Protein AF-0000000074209612 (afdb_homodimer)

Foldseek 3Di:
DWCVVQVVVLCVQLPVQQWDDWDIDDQEIETEGPAQQCQVVSCVSVVFDDWDWDVVDVNTWIWTWDDDPRGIYITIHRGDDPPDD/DWCVVQVVVLCVQLPVQQWDDWDIDPAEIETEGPAQQCQVVSCVSVVQDDWDWDVVDVNTWIWTWDDDPRGIYITIHRGDDPPDD

Structure (mmCIF, N/CA/C/O backbone):
data_AF-0000000074209612-model_v1
#
loop_
_entity.id
_entity.type
_entity.pdbx_description
1 polymer 'Uncharacterized protein'
#
loop_
_atom_site.group_PDB
_atom_site.id
_atom_site.type_symbol
_atom_site.label_atom_id
_atom_site.label_alt_id
_atom_site.label_comp_id
_atom_site.label_asym_id
_atom_site.label_entity_id
_atom_site.label_seq_id
_atom_site.pdbx_PDB_ins_code
_atom_site.Cartn_x
_atom_site.Cartn_y
_atom_site.Cartn_z
_atom_site.occupancy
_atom_site.B_iso_or_equiv
_atom_site.auth_seq_id
_atom_site.auth_comp_id
_atom_site.auth_asym_id
_atom_site.auth_atom_id
_atom_site.pdbx_PDB_model_num
ATOM 1 N N . MET A 1 1 ? -9.719 -1.749 10.734 1 79.94 1 MET A N 1
ATOM 2 C CA . MET A 1 1 ? -8.297 -1.525 10.969 1 79.94 1 MET A CA 1
ATOM 3 C C . MET A 1 1 ? -7.453 -2.129 9.852 1 79.94 1 MET A C 1
ATOM 5 O O . MET A 1 1 ? -7.863 -3.104 9.219 1 79.94 1 MET A O 1
ATOM 9 N N . LEU A 1 2 ? -6.41 -1.38 9.539 1 88.94 2 LEU A N 1
ATOM 10 C CA . LEU A 1 2 ? -5.48 -1.936 8.555 1 88.94 2 LEU A CA 1
ATOM 11 C C . LEU A 1 2 ? -4.727 -3.127 9.133 1 88.94 2 LEU A C 1
ATOM 13 O O . LEU A 1 2 ? -4.266 -3.078 10.281 1 88.94 2 LEU A O 1
ATOM 17 N N . ALA A 1 3 ? -4.594 -4.16 8.359 1 90.44 3 ALA A N 1
ATOM 18 C CA . ALA A 1 3 ? -4.066 -5.438 8.836 1 90.44 3 ALA A CA 1
ATOM 19 C C . ALA A 1 3 ? -2.562 -5.531 8.602 1 90.44 3 ALA A C 1
ATOM 21 O O . ALA A 1 3 ? -2.098 -6.398 7.855 1 90.44 3 ALA A O 1
ATOM 22 N N . MET A 1 4 ? -1.84 -4.758 9.312 1 92.56 4 MET A N 1
ATOM 23 C CA . MET A 1 4 ? -0.389 -4.688 9.156 1 92.56 4 MET A CA 1
ATOM 24 C C . MET A 1 4 ? 0.259 -6.023 9.508 1 92.56 4 MET A C 1
ATOM 26 O O . MET A 1 4 ? 1.223 -6.438 8.867 1 92.56 4 MET A O 1
ATOM 30 N N . GLY A 1 5 ? -0.28 -6.668 10.508 1 92.69 5 GLY A N 1
ATOM 31 C CA . GLY A 1 5 ? 0.256 -7.957 10.914 1 92.69 5 GLY A CA 1
ATOM 32 C C . GLY A 1 5 ? 0.135 -9.023 9.836 1 92.69 5 GLY A C 1
ATOM 33 O O . GLY A 1 5 ? 1.083 -9.766 9.578 1 92.69 5 GLY A O 1
ATOM 34 N N . ILE A 1 6 ? -0.98 -9.062 9.219 1 94.62 6 ILE A N 1
ATOM 35 C CA . ILE A 1 6 ? -1.22 -10.047 8.164 1 94.62 6 ILE A CA 1
ATOM 36 C C . ILE A 1 6 ? -0.34 -9.734 6.957 1 94.62 6 ILE A C 1
ATOM 38 O O . ILE A 1 6 ? 0.191 -10.648 6.316 1 94.62 6 ILE A O 1
ATOM 42 N N . ALA A 1 7 ? -0.172 -8.477 6.688 1 95.88 7 ALA A N 1
ATOM 43 C CA . ALA A 1 7 ? 0.704 -8.07 5.594 1 95.88 7 ALA A CA 1
ATOM 44 C C . ALA A 1 7 ? 2.146 -8.484 5.863 1 95.88 7 ALA A C 1
ATOM 46 O O . ALA A 1 7 ? 2.812 -9.047 4.988 1 95.88 7 ALA A O 1
ATOM 47 N N . ALA A 1 8 ? 2.564 -8.227 7.07 1 94.56 8 ALA A N 1
ATOM 48 C CA . ALA A 1 8 ? 3.924 -8.594 7.453 1 94.56 8 ALA A CA 1
ATOM 49 C C . ALA A 1 8 ? 4.133 -10.102 7.359 1 94.56 8 ALA A C 1
ATOM 51 O O . ALA A 1 8 ? 5.16 -10.562 6.859 1 94.56 8 ALA A O 1
ATOM 52 N N . ASP A 1 9 ? 3.203 -10.828 7.789 1 95.5 9 ASP A N 1
ATOM 53 C CA . ASP A 1 9 ? 3.271 -12.289 7.727 1 95.5 9 ASP A CA 1
ATOM 54 C C . ASP A 1 9 ? 3.303 -12.773 6.277 1 95.5 9 ASP A C 1
ATOM 56 O O . ASP A 1 9 ? 4.055 -13.688 5.941 1 95.5 9 ASP A O 1
ATOM 60 N N . SER A 1 10 ? 2.482 -12.188 5.461 1 96.38 10 SER A N 1
ATOM 61 C CA . SER A 1 10 ? 2.459 -12.547 4.047 1 96.38 10 SER A CA 1
ATOM 62 C C . SER A 1 10 ? 3.816 -12.312 3.395 1 96.38 10 SER A C 1
ATOM 64 O O . SER A 1 10 ? 4.297 -13.148 2.629 1 96.38 10 SER A O 1
ATOM 66 N N . LEU A 1 11 ? 4.43 -11.219 3.725 1 96.25 11 LEU A N 1
ATOM 67 C CA . LEU A 1 11 ? 5.734 -10.883 3.162 1 96.25 11 LEU A CA 1
ATOM 68 C C . LEU A 1 11 ? 6.797 -11.875 3.621 1 96.25 11 LEU A C 1
ATOM 70 O O . LEU A 1 11 ? 7.664 -12.273 2.838 1 96.25 11 LEU A O 1
ATOM 74 N N . ARG A 1 12 ? 6.621 -12.258 4.836 1 95.62 12 ARG A N 1
ATOM 75 C CA . ARG A 1 12 ? 7.566 -13.242 5.355 1 95.62 12 ARG A CA 1
ATOM 76 C C . ARG A 1 12 ? 7.461 -14.562 4.59 1 95.62 12 ARG A C 1
ATOM 78 O O . ARG A 1 12 ? 8.477 -15.188 4.281 1 95.62 12 ARG A O 1
ATOM 85 N N . LEU A 1 13 ? 6.281 -14.922 4.215 1 96.62 13 LEU A N 1
ATOM 86 C CA . LEU A 1 13 ? 6.031 -16.188 3.541 1 96.62 13 LEU A CA 1
ATOM 87 C C . LEU A 1 13 ? 6.574 -16.172 2.115 1 96.62 13 LEU A C 1
ATOM 89 O O . LEU A 1 13 ? 7.129 -17.156 1.644 1 96.62 13 LEU A O 1
ATOM 93 N N . VAL A 1 14 ? 6.414 -15.07 1.482 1 96.94 14 VAL A N 1
ATOM 94 C CA . VAL A 1 14 ? 6.758 -15.055 0.064 1 96.94 14 VAL A CA 1
ATOM 95 C C . VAL A 1 14 ? 8.188 -14.539 -0.117 1 96.94 14 VAL A C 1
ATOM 97 O O . VAL A 1 14 ? 8.773 -14.695 -1.188 1 96.94 14 VAL A O 1
ATOM 100 N N . GLY A 1 15 ? 8.766 -13.922 0.815 1 95.19 15 GLY A N 1
ATOM 101 C CA . GLY A 1 15 ? 10.047 -13.25 0.688 1 95.19 15 GLY A CA 1
ATOM 102 C C . GLY A 1 15 ? 9.93 -11.773 0.385 1 95.19 15 GLY A C 1
ATOM 103 O O . GLY A 1 15 ? 9.57 -11.391 -0.73 1 95.19 15 GLY A O 1
ATOM 104 N N . PRO A 1 16 ? 10.312 -10.984 1.421 1 91.81 16 PRO A N 1
ATOM 105 C CA . PRO A 1 16 ? 10.102 -9.547 1.263 1 91.81 16 PRO A CA 1
ATOM 106 C C . PRO A 1 16 ? 10.836 -8.969 0.054 1 91.81 16 PRO A C 1
ATOM 108 O O . PRO A 1 16 ? 10.367 -8.008 -0.56 1 91.81 16 PRO A O 1
ATOM 111 N N . ASP A 1 17 ? 11.93 -9.562 -0.392 1 93.94 17 ASP A N 1
ATOM 112 C CA . ASP A 1 17 ? 12.727 -9.039 -1.5 1 93.94 17 ASP A CA 1
ATOM 113 C C . ASP A 1 17 ? 12.062 -9.336 -2.842 1 93.94 17 ASP A C 1
ATOM 115 O O . ASP A 1 17 ? 12.445 -8.766 -3.867 1 93.94 17 ASP A O 1
ATOM 119 N N . ARG A 1 18 ? 11.016 -10.086 -2.756 1 96.62 18 ARG A N 1
ATOM 120 C CA . ARG A 1 18 ? 10.359 -10.484 -3.994 1 96.62 18 ARG A CA 1
ATOM 121 C C . ARG A 1 18 ? 9.141 -9.609 -4.277 1 96.62 18 ARG A C 1
ATOM 123 O O . ARG A 1 18 ? 8.484 -9.758 -5.309 1 96.62 18 ARG A O 1
ATOM 130 N N . VAL A 1 19 ? 8.852 -8.734 -3.338 1 97.56 19 VAL A N 1
ATOM 131 C CA . VAL A 1 19 ? 7.699 -7.855 -3.459 1 97.56 19 VAL A CA 1
ATOM 132 C C . VAL A 1 19 ? 8.172 -6.41 -3.621 1 97.56 19 VAL A C 1
ATOM 134 O O . VAL A 1 19 ? 9.047 -5.949 -2.891 1 97.56 19 VAL A O 1
ATOM 137 N N . GLU A 1 20 ? 7.57 -5.781 -4.613 1 97.5 20 GLU A N 1
ATOM 138 C CA . GLU A 1 20 ? 7.938 -4.398 -4.91 1 97.5 20 GLU A CA 1
ATOM 139 C C . GLU A 1 20 ? 7.008 -3.418 -4.199 1 97.5 20 GLU A C 1
ATOM 141 O O . GLU A 1 20 ? 7.449 -2.369 -3.729 1 97.5 20 GLU A O 1
ATOM 146 N N . ILE A 1 21 ? 5.762 -3.686 -4.227 1 97.75 21 ILE A N 1
ATOM 147 C CA . ILE A 1 21 ? 4.77 -2.781 -3.662 1 97.75 21 ILE A CA 1
ATOM 148 C C . ILE A 1 21 ? 3.771 -3.572 -2.818 1 97.75 21 ILE A C 1
ATOM 150 O O . ILE A 1 21 ? 3.34 -4.66 -3.213 1 97.75 21 ILE A O 1
ATOM 154 N N . VAL A 1 22 ? 3.422 -3.041 -1.684 1 98.06 22 VAL A N 1
ATOM 155 C CA . VAL A 1 22 ? 2.307 -3.512 -0.868 1 98.06 22 VAL A CA 1
ATOM 156 C C . VAL A 1 22 ? 1.291 -2.385 -0.682 1 98.06 22 VAL A C 1
ATOM 158 O O . VAL A 1 22 ? 1.658 -1.263 -0.327 1 98.06 22 VAL A O 1
ATOM 161 N N . THR A 1 23 ? 0.065 -2.715 -0.942 1 97.94 23 THR A N 1
ATOM 162 C CA . THR A 1 23 ? -1.023 -1.789 -0.651 1 97.94 23 THR A CA 1
ATOM 163 C C . THR A 1 23 ? -1.994 -2.395 0.357 1 97.94 23 THR A C 1
ATOM 165 O O . THR A 1 23 ? -2.453 -3.525 0.183 1 97.94 23 THR A O 1
ATOM 168 N N . LEU A 1 24 ? -2.25 -1.609 1.335 1 97.06 24 LEU A N 1
ATOM 169 C CA . LEU A 1 24 ? -3.186 -2.035 2.369 1 97.06 24 LEU A CA 1
ATOM 170 C C . LEU A 1 24 ? -4.395 -1.106 2.422 1 97.06 24 LEU A C 1
ATOM 172 O O . LEU A 1 24 ? -4.246 0.118 2.426 1 97.06 24 LEU A O 1
ATOM 176 N N . THR A 1 25 ? -5.559 -1.694 2.348 1 95.94 25 THR A N 1
ATOM 177 C CA . THR A 1 25 ? -6.812 -1.026 2.676 1 95.94 25 THR A CA 1
ATOM 178 C C . THR A 1 25 ? -7.523 -1.743 3.82 1 95.94 25 THR A C 1
ATOM 180 O O . THR A 1 25 ? -6.992 -2.701 4.387 1 95.94 25 THR A O 1
ATOM 183 N N . ARG A 1 26 ? -8.758 -1.057 4 1 90.06 26 ARG A N 1
ATOM 184 C CA . ARG A 1 26 ? -9.562 -1.755 4.996 1 90.06 26 ARG A CA 1
ATOM 185 C C . ARG A 1 26 ? -10.086 -3.076 4.445 1 90.06 26 ARG A C 1
ATOM 187 O O . ARG A 1 26 ? -10.797 -3.096 3.438 1 90.06 26 ARG A O 1
ATOM 194 N N . GLY A 1 27 ? -9.477 -4.172 4.676 1 90.12 27 GLY A N 1
ATOM 195 C CA . GLY A 1 27 ? -10.031 -5.465 4.324 1 90.12 27 GLY A CA 1
ATOM 196 C C . GLY A 1 27 ? -9.242 -6.176 3.236 1 90.12 27 GLY A C 1
ATOM 197 O O . GLY A 1 27 ? -9.602 -7.281 2.826 1 90.12 27 GLY A O 1
ATOM 198 N N . ARG A 1 28 ? -8.258 -5.477 2.797 1 96.56 28 ARG A N 1
ATOM 199 C CA . ARG A 1 28 ? -7.578 -6.113 1.678 1 96.56 28 ARG A CA 1
ATOM 200 C C . ARG A 1 28 ? -6.09 -5.773 1.679 1 96.56 28 ARG A C 1
ATOM 202 O O . ARG A 1 28 ? -5.703 -4.66 2.043 1 96.56 28 ARG A O 1
ATOM 209 N N . ILE A 1 29 ? -5.312 -6.691 1.18 1 97.75 29 ILE A N 1
ATOM 210 C CA . ILE A 1 29 ? -3.893 -6.527 0.895 1 97.75 29 ILE A CA 1
ATOM 211 C C . ILE A 1 29 ? -3.621 -6.848 -0.574 1 97.75 29 ILE A C 1
ATOM 213 O O . ILE A 1 29 ? -4.098 -7.859 -1.094 1 97.75 29 ILE A O 1
ATOM 217 N N . CYS A 1 30 ? -2.924 -5.992 -1.179 1 98.19 30 CYS A N 1
ATOM 218 C CA . CYS A 1 30 ? -2.488 -6.238 -2.549 1 98.19 30 CYS A CA 1
ATOM 219 C C . CYS A 1 30 ? -0.968 -6.234 -2.648 1 98.19 30 CYS A C 1
ATOM 221 O O . CYS A 1 30 ? -0.312 -5.309 -2.168 1 98.19 30 CYS A O 1
ATOM 223 N N . LEU A 1 31 ? -0.441 -7.242 -3.262 1 98.31 31 LEU A N 1
ATOM 224 C CA . LEU A 1 31 ? 0.998 -7.363 -3.469 1 98.31 31 LEU A CA 1
ATOM 225 C C . LEU A 1 31 ? 1.345 -7.273 -4.949 1 98.31 31 LEU A C 1
ATOM 227 O O . LEU A 1 31 ? 0.708 -7.922 -5.781 1 98.31 31 LEU A O 1
ATOM 231 N N . GLN A 1 32 ? 2.316 -6.488 -5.254 1 98 32 GLN A N 1
ATOM 232 C CA . GLN A 1 32 ? 2.938 -6.465 -6.574 1 98 32 GLN A CA 1
ATOM 233 C C . GLN A 1 32 ? 4.363 -7.004 -6.523 1 98 32 GLN A C 1
ATOM 235 O O . GLN A 1 32 ? 5.246 -6.387 -5.914 1 98 32 GLN A O 1
ATOM 240 N N . PRO A 1 33 ? 4.578 -8.078 -7.199 1 97.62 33 PRO A N 1
ATOM 241 C CA . PRO A 1 33 ? 5.93 -8.633 -7.227 1 97.62 33 PRO A CA 1
ATOM 242 C C . PRO A 1 33 ? 6.926 -7.738 -7.961 1 97.62 33 PRO A C 1
ATOM 244 O O . PRO A 1 33 ? 6.535 -6.98 -8.852 1 97.62 33 PRO A O 1
ATOM 247 N N . ALA A 1 34 ? 8.18 -7.855 -7.598 1 96.69 34 ALA A N 1
ATOM 248 C CA . ALA A 1 34 ? 9.258 -7.188 -8.32 1 96.69 34 ALA A CA 1
ATOM 249 C C . ALA A 1 34 ? 9.352 -7.703 -9.758 1 96.69 34 ALA A C 1
ATOM 251 O O . ALA A 1 34 ? 9.617 -6.93 -10.688 1 96.69 34 ALA A O 1
ATOM 252 N N . GLU A 1 35 ? 9.102 -8.977 -9.875 1 96.88 35 GLU A N 1
ATOM 253 C CA . GLU A 1 35 ? 9.008 -9.648 -11.172 1 96.88 35 GLU A CA 1
ATOM 254 C C . GLU A 1 35 ? 7.617 -10.25 -11.383 1 96.88 35 GLU A C 1
ATOM 256 O O . GLU A 1 35 ? 7.277 -11.266 -10.781 1 96.88 35 GLU A O 1
ATOM 261 N N . LEU A 1 36 ? 6.984 -9.734 -12.328 1 96.25 36 LEU A N 1
ATOM 262 C CA . LEU A 1 36 ? 5.594 -10.125 -12.516 1 96.25 36 LEU A CA 1
ATOM 263 C C . LEU A 1 36 ? 5.484 -11.602 -12.891 1 96.25 36 LEU A C 1
ATOM 265 O O . LEU A 1 36 ? 4.492 -12.258 -12.555 1 96.25 36 LEU A O 1
ATOM 269 N N . ASN A 1 37 ? 6.484 -12.102 -13.555 1 95.94 37 ASN A N 1
ATOM 270 C CA . ASN A 1 37 ? 6.449 -13.5 -13.977 1 95.94 37 ASN A CA 1
ATOM 271 C C . ASN A 1 37 ? 6.516 -14.445 -12.781 1 95.94 37 ASN A C 1
ATOM 273 O O . ASN A 1 37 ? 6.258 -15.641 -12.922 1 95.94 37 ASN A O 1
ATOM 277 N N . ARG A 1 38 ? 6.82 -13.898 -11.641 1 96.69 38 ARG A N 1
ATOM 278 C CA . ARG A 1 38 ? 6.887 -14.719 -10.438 1 96.69 38 ARG A CA 1
ATOM 279 C C . ARG A 1 38 ? 5.617 -14.586 -9.609 1 96.69 38 ARG A C 1
ATOM 281 O O . ARG A 1 38 ? 5.48 -15.219 -8.555 1 96.69 38 ARG A O 1
ATOM 288 N N . GLY A 1 39 ? 4.719 -13.797 -10.102 1 97.88 39 GLY A N 1
ATOM 289 C CA . GLY A 1 39 ? 3.533 -13.453 -9.328 1 97.88 39 GLY A CA 1
ATOM 290 C C . GLY A 1 39 ? 2.66 -14.656 -9.008 1 97.88 39 GLY A C 1
ATOM 291 O O . GLY A 1 39 ? 2.143 -14.773 -7.898 1 97.88 39 GLY A O 1
ATOM 292 N N . GLU A 1 40 ? 2.566 -15.523 -9.984 1 97.12 40 GLU A N 1
ATOM 293 C CA . GLU A 1 40 ? 1.735 -16.703 -9.766 1 97.12 40 GLU A CA 1
ATOM 294 C C . GLU A 1 40 ? 2.314 -17.578 -8.656 1 97.12 40 GLU A C 1
ATOM 296 O O . GLU A 1 40 ? 1.576 -18.094 -7.82 1 97.12 40 GLU A O 1
ATOM 301 N N . GLN A 1 41 ? 3.572 -17.766 -8.695 1 97.19 41 GLN A N 1
ATOM 302 C CA . GLN A 1 41 ? 4.23 -18.547 -7.656 1 97.19 41 GLN A CA 1
ATOM 303 C C . GLN A 1 41 ? 4.012 -17.922 -6.281 1 97.19 41 GLN A C 1
ATOM 305 O O . GLN A 1 41 ? 3.738 -18.625 -5.309 1 97.19 41 GLN A O 1
ATOM 310 N N . LEU A 1 42 ? 4.152 -16.641 -6.145 1 98.06 42 LEU A N 1
ATOM 311 C CA . LEU A 1 42 ? 3.906 -15.945 -4.887 1 98.06 42 LEU A CA 1
ATOM 312 C C . LEU A 1 42 ? 2.455 -16.125 -4.445 1 98.06 42 LEU A C 1
ATOM 314 O O . LEU A 1 42 ? 2.184 -16.359 -3.268 1 98.06 42 LEU A O 1
ATOM 318 N N . ALA A 1 43 ? 1.569 -16.047 -5.402 1 98.38 43 ALA A N 1
ATOM 319 C CA . ALA A 1 43 ? 0.146 -16.219 -5.129 1 98.38 43 ALA A CA 1
ATOM 320 C C . ALA A 1 43 ? -0.134 -17.594 -4.539 1 98.38 43 ALA A C 1
ATOM 322 O O . ALA A 1 43 ? -0.816 -17.719 -3.518 1 98.38 43 ALA A O 1
ATOM 323 N N . ARG A 1 44 ? 0.453 -18.516 -5.145 1 97.56 44 ARG A N 1
ATOM 324 C CA . ARG A 1 44 ? 0.25 -19.891 -4.672 1 97.56 44 ARG A CA 1
ATOM 325 C C . ARG A 1 44 ? 0.78 -20.062 -3.252 1 97.56 44 ARG A C 1
ATOM 327 O O . ARG A 1 44 ? 0.16 -20.734 -2.432 1 97.56 44 ARG A O 1
ATOM 334 N N . THR A 1 45 ? 1.855 -19.453 -3 1 97.94 45 THR A N 1
ATOM 335 C CA . THR A 1 45 ? 2.451 -19.5 -1.67 1 97.94 45 THR A CA 1
ATOM 336 C C . THR A 1 45 ? 1.498 -18.922 -0.626 1 97.94 45 THR A C 1
ATOM 338 O O . THR A 1 45 ? 1.459 -19.391 0.513 1 97.94 45 THR A O 1
ATOM 341 N N . LEU A 1 46 ? 0.688 -17.969 -1.021 1 98.06 46 LEU A N 1
ATOM 342 C CA . LEU A 1 46 ? -0.205 -17.281 -0.099 1 98.06 46 LEU A CA 1
ATOM 343 C C . LEU A 1 46 ? -1.607 -17.875 -0.149 1 98.06 46 LEU A C 1
ATOM 345 O O . LEU A 1 46 ? -2.527 -17.375 0.496 1 98.06 46 LEU A O 1
ATOM 349 N N . GLY A 1 47 ? -1.817 -18.875 -0.979 1 97.44 47 GLY A N 1
ATOM 350 C CA . GLY A 1 47 ? -3.127 -19.5 -1.1 1 97.44 47 GLY A CA 1
ATOM 351 C C . GLY A 1 47 ? -4.094 -18.688 -1.946 1 97.44 47 GLY A C 1
ATOM 352 O O . GLY A 1 47 ? -5.309 -18.781 -1.772 1 97.44 47 GLY A O 1
ATOM 353 N N . CYS A 1 48 ? -3.572 -17.812 -2.701 1 98.06 48 CYS A N 1
ATOM 354 C CA . CYS A 1 48 ? -4.391 -17.078 -3.654 1 98.06 48 CYS A CA 1
ATOM 355 C C . CYS A 1 48 ? -4.562 -17.859 -4.953 1 98.06 48 CYS A C 1
ATOM 357 O O . CYS A 1 48 ? -3.697 -17.812 -5.828 1 98.06 48 CYS A O 1
ATOM 359 N N . GLU A 1 49 ? -5.73 -18.375 -5.168 1 96.06 49 GLU A N 1
ATOM 360 C CA . GLU A 1 49 ? -5.867 -19.359 -6.246 1 96.06 49 GLU A CA 1
ATOM 361 C C . GLU A 1 49 ? -6.902 -18.906 -7.27 1 96.06 49 GLU A C 1
ATOM 363 O O . GLU A 1 49 ? -7.07 -19.547 -8.312 1 96.06 49 GLU A O 1
ATOM 368 N N . SER A 1 50 ? -7.621 -17.859 -7.047 1 97.31 50 SER A N 1
ATOM 369 C CA . SER A 1 50 ? -8.664 -17.391 -7.953 1 97.31 50 SER A CA 1
ATOM 370 C C . SER A 1 50 ? -8.133 -16.328 -8.898 1 97.31 50 SER A C 1
ATOM 372 O O . SER A 1 50 ? -7.906 -15.18 -8.484 1 97.31 50 SER A O 1
ATOM 374 N N . PRO A 1 51 ? -7.969 -16.703 -10.156 1 95.81 51 PRO A N 1
ATOM 375 C CA . PRO A 1 51 ? -7.426 -15.727 -11.102 1 95.81 51 PRO A CA 1
ATOM 376 C C . PRO A 1 51 ? -8.508 -14.867 -11.75 1 95.81 51 PRO A C 1
ATOM 378 O O . PRO A 1 51 ? -9.617 -15.344 -11.992 1 95.81 51 PRO A O 1
ATOM 381 N N . LEU A 1 52 ? -8.227 -13.625 -11.914 1 96 52 LEU A N 1
ATOM 382 C CA . LEU A 1 52 ? -8.969 -12.711 -12.773 1 96 52 LEU A CA 1
ATOM 383 C C . LEU A 1 52 ? -8.039 -12.055 -13.797 1 96 52 LEU A C 1
ATOM 385 O O . LEU A 1 52 ? -7.152 -11.281 -13.43 1 96 52 LEU A O 1
ATOM 389 N N . ASP A 1 53 ? -8.273 -12.266 -15.07 1 94.38 53 ASP A N 1
ATOM 390 C CA . ASP A 1 53 ? -7.402 -11.773 -16.125 1 94.38 53 ASP A CA 1
ATOM 391 C C . ASP A 1 53 ? -7.836 -10.391 -16.609 1 94.38 53 ASP A C 1
ATOM 393 O O . ASP A 1 53 ? -9 -10.188 -16.969 1 94.38 53 ASP A O 1
ATOM 397 N N . HIS A 1 54 ? -6.926 -9.531 -16.5 1 94.31 54 HIS A N 1
ATOM 398 C CA . HIS A 1 54 ? -7.113 -8.211 -17.094 1 94.31 54 HIS A CA 1
ATOM 399 C C . HIS A 1 54 ? -6.363 -8.094 -18.422 1 94.31 54 HIS A C 1
ATOM 401 O O . HIS A 1 54 ? -5.293 -7.48 -18.469 1 94.31 54 HIS A O 1
ATOM 407 N N . ARG A 1 55 ? -6.945 -8.43 -19.469 1 89.62 55 ARG A N 1
ATOM 408 C CA . ARG A 1 55 ? -6.289 -8.594 -20.766 1 89.62 55 ARG A CA 1
ATOM 409 C C . ARG A 1 55 ? -6.32 -7.297 -21.562 1 89.62 55 ARG A C 1
ATOM 411 O O . ARG A 1 55 ? -5.496 -7.098 -22.453 1 89.62 55 ARG A O 1
ATOM 418 N N . MET A 1 56 ? -7.242 -6.484 -21.172 1 89.62 56 MET A N 1
ATOM 419 C CA . MET A 1 56 ? -7.434 -5.281 -21.969 1 89.62 56 MET A CA 1
ATOM 420 C C . MET A 1 56 ? -6.434 -4.199 -21.578 1 89.62 56 MET A C 1
ATOM 422 O O . MET A 1 56 ? -6.332 -3.166 -22.234 1 89.62 56 MET A O 1
ATOM 426 N N . PHE A 1 57 ? -5.754 -4.434 -20.484 1 81.38 57 PHE A N 1
ATOM 427 C CA . PHE A 1 57 ? -4.699 -3.518 -20.062 1 81.38 57 PHE A CA 1
ATOM 428 C C . PHE A 1 57 ? -3.408 -3.803 -20.828 1 81.38 57 PHE A C 1
ATOM 430 O O . PHE A 1 57 ? -3.219 -4.906 -21.344 1 81.38 57 PHE A O 1
ATOM 437 N N . VAL A 1 58 ? -2.645 -2.623 -20.922 1 83.44 58 VAL A N 1
ATOM 438 C CA . VAL A 1 58 ? -1.348 -2.771 -21.578 1 83.44 58 VAL A CA 1
ATOM 439 C C . VAL A 1 58 ? -0.233 -2.424 -20.594 1 83.44 58 VAL A C 1
ATOM 441 O O . VAL A 1 58 ? -0.115 -1.275 -20.156 1 83.44 58 VAL A O 1
ATOM 444 N N . PRO A 1 59 ? 0.601 -3.465 -20.203 1 85.12 59 PRO A N 1
ATOM 445 C CA . PRO A 1 59 ? 0.488 -4.891 -20.531 1 85.12 59 PRO A CA 1
ATOM 446 C C . PRO A 1 59 ? -0.619 -5.586 -19.75 1 85.12 59 PRO A C 1
ATOM 448 O O . PRO A 1 59 ? -1.017 -5.113 -18.672 1 85.12 59 PRO A O 1
ATOM 451 N N . GLY A 1 60 ? -1.137 -6.66 -20.281 1 92 60 GLY A N 1
ATOM 452 C CA . GLY A 1 60 ? -2.092 -7.473 -19.531 1 92 60 GLY A CA 1
ATOM 453 C C . GLY A 1 60 ? -1.506 -8.094 -18.281 1 92 60 GLY A C 1
ATOM 454 O O . GLY A 1 60 ? -0.296 -8.32 -18.203 1 92 60 GLY A O 1
ATOM 455 N N . HIS A 1 61 ? -2.416 -8.312 -17.312 1 96 61 HIS A N 1
ATOM 456 C CA . HIS A 1 61 ? -1.978 -8.961 -16.078 1 96 61 HIS A CA 1
ATOM 457 C C . HIS A 1 61 ? -3.08 -9.836 -15.492 1 96 61 HIS A C 1
ATOM 459 O O . HIS A 1 61 ? -4.238 -9.742 -15.906 1 96 61 HIS A O 1
ATOM 465 N N . THR A 1 62 ? -2.73 -10.719 -14.641 1 97.5 62 THR A N 1
ATOM 466 C CA . THR A 1 62 ? -3.65 -11.523 -13.852 1 97.5 62 THR A CA 1
ATOM 467 C C . THR A 1 62 ? -3.602 -11.117 -12.383 1 97.5 62 THR A C 1
ATOM 469 O O . THR A 1 62 ? -2.521 -10.883 -11.828 1 97.5 62 THR A O 1
ATOM 472 N N . LEU A 1 63 ? -4.781 -10.969 -11.82 1 97.94 63 LEU A N 1
ATOM 473 C CA . LEU A 1 63 ? -4.906 -10.781 -10.375 1 97.94 63 LEU A CA 1
ATOM 474 C C . LEU A 1 63 ? -5.348 -12.078 -9.703 1 97.94 63 LEU A C 1
ATOM 476 O O . LEU A 1 63 ? -6.402 -12.625 -10.031 1 97.94 63 LEU A O 1
ATOM 480 N N . TRP A 1 64 ? -4.52 -12.477 -8.797 1 98.19 64 TRP A N 1
ATOM 481 C CA . TRP A 1 64 ? -4.848 -13.656 -8.008 1 98.19 64 TRP A CA 1
ATOM 482 C C . TRP A 1 64 ? -5.434 -13.266 -6.652 1 98.19 64 TRP A C 1
ATOM 484 O O . TRP A 1 64 ? -4.879 -12.414 -5.953 1 98.19 64 TRP A O 1
ATOM 494 N N . THR A 1 65 ? -6.566 -13.961 -6.328 1 98.12 65 THR A N 1
ATOM 495 C CA . THR A 1 65 ? -7.238 -13.578 -5.09 1 98.12 65 THR A CA 1
ATOM 496 C C . THR A 1 65 ? -7.363 -14.773 -4.148 1 98.12 65 THR A C 1
ATOM 498 O O . THR A 1 65 ? -7.574 -15.898 -4.594 1 98.12 65 THR A O 1
ATOM 501 N N . GLY A 1 66 ? -7.129 -14.492 -2.883 1 98 66 GLY A N 1
ATOM 502 C CA . GLY A 1 66 ? -7.348 -15.414 -1.784 1 98 66 GLY A CA 1
ATOM 503 C C . GLY A 1 66 ? -7.715 -14.727 -0.485 1 9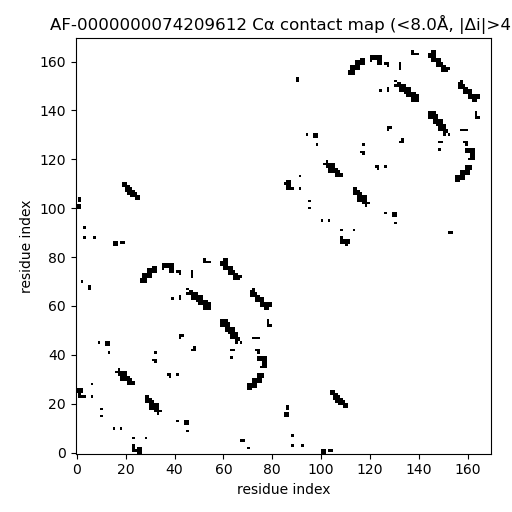8 66 GLY A C 1
ATOM 504 O O . GLY A 1 66 ? -8.086 -13.547 -0.484 1 98 66 GLY A O 1
ATOM 505 N N . GLU A 1 67 ? -7.789 -15.547 0.538 1 96.62 67 GLU A N 1
ATOM 506 C CA . GLU A 1 67 ? -8.125 -15.023 1.86 1 96.62 67 GLU A CA 1
ATOM 507 C C . GLU A 1 67 ? -7.137 -15.508 2.914 1 96.62 67 GLU A C 1
ATOM 509 O O . GLU A 1 67 ? -6.707 -16.672 2.883 1 96.62 67 GLU A O 1
ATOM 514 N N . ARG A 1 68 ? -6.734 -14.555 3.709 1 94.25 68 ARG A N 1
ATOM 515 C CA . ARG A 1 68 ? -5.883 -14.859 4.852 1 94.25 68 ARG A CA 1
ATOM 516 C C . ARG A 1 68 ? -6.406 -14.195 6.121 1 94.25 68 ARG A C 1
ATOM 518 O O . ARG A 1 68 ? -6.527 -12.969 6.18 1 94.25 68 ARG A O 1
ATOM 525 N N . ASP A 1 69 ? -6.707 -15.023 7.137 1 92 69 ASP A N 1
ATOM 526 C CA . ASP A 1 69 ? -7.199 -14.547 8.43 1 92 69 ASP A CA 1
ATOM 527 C C . ASP A 1 69 ? -8.367 -13.578 8.242 1 92 69 ASP A C 1
ATOM 529 O O . ASP A 1 69 ? -8.391 -12.508 8.852 1 92 69 ASP A O 1
ATOM 533 N N . GLY A 1 70 ? -9.219 -13.93 7.285 1 91.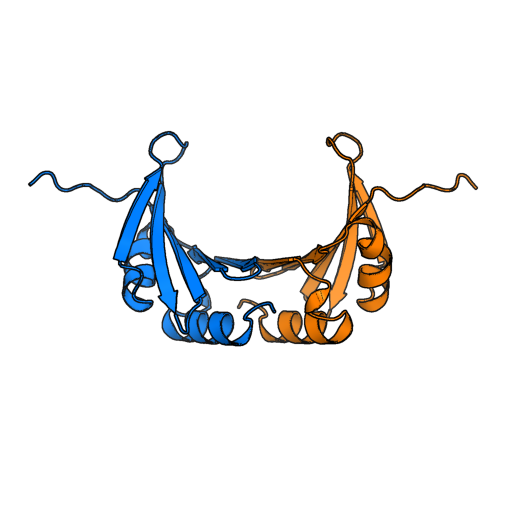69 70 GLY A N 1
ATOM 534 C CA . GLY A 1 70 ? -10.43 -13.156 7.074 1 91.69 70 GLY A CA 1
ATOM 535 C C . GLY A 1 70 ? -10.211 -11.93 6.199 1 91.69 70 GLY A C 1
ATOM 536 O O . GLY A 1 70 ? -11.125 -11.133 6 1 91.69 70 GLY A O 1
ATOM 537 N N . LEU A 1 71 ? -8.984 -11.789 5.691 1 95.25 71 LEU A N 1
ATOM 538 C CA . LEU A 1 71 ? -8.641 -10.648 4.848 1 95.25 71 LEU A CA 1
ATOM 539 C C . LEU A 1 71 ? -8.43 -11.086 3.404 1 95.25 71 LEU A C 1
ATOM 541 O O . LEU A 1 71 ? -7.801 -12.117 3.146 1 95.25 71 LEU A O 1
ATOM 545 N N . GLU A 1 72 ? -8.953 -10.305 2.518 1 97.56 72 GLU A N 1
ATOM 546 C CA . GLU A 1 72 ? -8.672 -10.555 1.107 1 97.56 72 GLU A CA 1
ATOM 547 C C . GLU A 1 72 ? -7.219 -10.227 0.771 1 97.56 72 GLU A C 1
ATOM 549 O O . GLU A 1 72 ? -6.707 -9.172 1.153 1 97.56 72 GLU A O 1
ATOM 554 N N . VAL A 1 73 ? -6.578 -11.133 0.061 1 98.31 73 VAL A N 1
ATOM 555 C CA . VAL A 1 73 ? -5.223 -10.93 -0.434 1 98.31 73 VAL A CA 1
ATOM 556 C C . VAL A 1 73 ? -5.195 -11.086 -1.952 1 98.31 73 VAL A C 1
ATOM 558 O O . VAL A 1 73 ? -5.75 -12.047 -2.492 1 98.31 73 VAL A O 1
ATOM 561 N N . GLN A 1 74 ? -4.637 -10.117 -2.516 1 98.5 74 GLN A N 1
ATOM 562 C CA . GLN A 1 74 ? -4.461 -10.164 -3.963 1 98.5 74 GLN A CA 1
ATOM 563 C C . GLN A 1 74 ? -2.984 -10.078 -4.34 1 98.5 74 GLN A C 1
ATOM 565 O O . GLN A 1 74 ? -2.219 -9.344 -3.717 1 98.5 74 GLN A O 1
ATOM 570 N N . VAL A 1 75 ? -2.641 -10.789 -5.352 1 98.62 75 VAL A N 1
ATOM 571 C CA . VAL A 1 75 ? -1.293 -10.758 -5.91 1 98.62 75 VAL A CA 1
ATOM 572 C C . VAL A 1 75 ? -1.365 -10.531 -7.422 1 98.62 75 VAL A C 1
ATOM 574 O O . VAL A 1 75 ? -2.068 -11.25 -8.133 1 98.62 75 VAL A O 1
ATOM 577 N N . ARG A 1 76 ? -0.61 -9.594 -7.871 1 98.19 76 ARG A N 1
ATOM 578 C CA . ARG A 1 76 ? -0.523 -9.352 -9.312 1 98.19 76 ARG A CA 1
ATOM 579 C C . ARG A 1 76 ? 0.527 -10.25 -9.953 1 98.19 76 ARG A C 1
ATOM 581 O O . ARG A 1 76 ? 1.546 -10.562 -9.336 1 98.19 76 ARG A O 1
ATOM 588 N N . SER A 1 77 ? 0.258 -10.672 -11.203 1 97.69 77 SER A N 1
ATOM 589 C CA .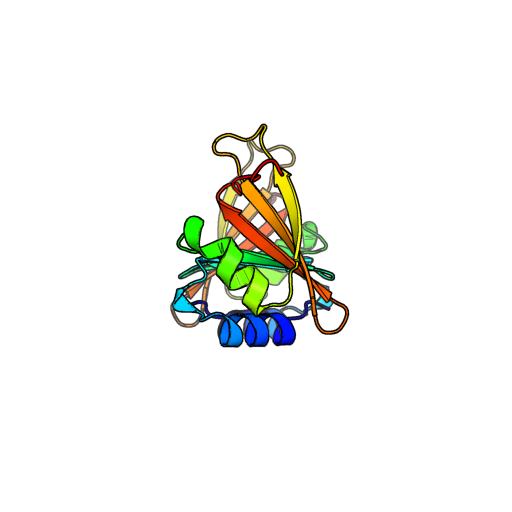 SER A 1 77 ? 1.228 -11.43 -11.992 1 97.69 77 SER A CA 1
ATOM 590 C C . SER A 1 77 ? 1.158 -11.047 -13.461 1 97.69 77 SER A C 1
ATOM 592 O O . SER A 1 77 ? 0.278 -10.281 -13.875 1 97.69 77 SER A O 1
ATOM 594 N N . ALA A 1 78 ? 2.205 -11.508 -14.156 1 96.62 78 ALA A N 1
ATOM 595 C CA . ALA A 1 78 ? 2.045 -11.5 -15.609 1 96.62 78 ALA A CA 1
ATOM 596 C C . ALA A 1 78 ? 0.785 -12.258 -16.016 1 96.62 78 ALA A C 1
ATOM 598 O O . ALA A 1 78 ? 0.289 -13.102 -15.281 1 96.62 78 ALA A O 1
ATOM 599 N N . LEU A 1 79 ? 0.331 -11.781 -17.219 1 95.94 79 LEU A N 1
ATOM 600 C CA . LEU A 1 79 ? -0.858 -12.453 -17.734 1 95.94 79 LEU A CA 1
ATOM 601 C C . LEU A 1 79 ? -0.62 -13.953 -17.875 1 95.94 79 LEU A C 1
ATOM 603 O O . LEU A 1 79 ? 0.361 -14.375 -18.5 1 95.94 79 LEU A O 1
ATOM 607 N N . ARG A 1 80 ? -1.474 -14.648 -17.203 1 92.06 80 ARG A N 1
ATOM 608 C CA . ARG A 1 80 ? -1.292 -16.094 -17.25 1 92.06 80 ARG A CA 1
ATOM 609 C C . ARG A 1 80 ? -1.605 -16.641 -18.625 1 92.06 80 ARG A C 1
ATOM 611 O O . ARG A 1 80 ? -2.406 -16.062 -19.375 1 92.06 80 ARG A O 1
ATOM 618 N N . GLN A 1 81 ? -0.82 -17.641 -18.953 1 82.19 81 GLN A N 1
ATOM 619 C CA . GLN A 1 81 ? -1.123 -18.359 -20.188 1 82.19 81 GLN A CA 1
ATOM 620 C C . GLN A 1 81 ? -2.25 -19.359 -19.969 1 82.19 81 GLN A C 1
ATOM 622 O O . GLN A 1 81 ? -2.279 -20.062 -18.953 1 82.19 81 GLN A O 1
ATOM 627 N N . VAL A 1 82 ? -3.408 -18.953 -20.5 1 71.94 82 VAL A N 1
ATOM 628 C CA . VAL A 1 82 ? -4.496 -19.922 -20.391 1 71.94 82 VAL A CA 1
ATOM 629 C C . VAL A 1 82 ? -4.211 -21.125 -21.281 1 71.94 82 VAL A C 1
ATOM 631 O O . VAL A 1 82 ? -3.924 -20.969 -22.469 1 71.94 82 VAL A O 1
ATOM 634 N N . VAL A 1 83 ? -3.709 -22.109 -20.609 1 58.28 83 VAL A N 1
ATOM 635 C CA . VAL A 1 83 ? -3.557 -23.328 -21.406 1 58.28 83 VAL A CA 1
ATOM 636 C C . VAL A 1 83 ? -4.934 -23.875 -21.781 1 58.28 83 VAL A C 1
ATOM 638 O O . VAL A 1 83 ? -5.816 -24 -20.938 1 58.28 83 VAL A O 1
ATOM 641 N N . ALA A 1 84 ? -5.398 -23.5 -23.016 1 52.56 84 ALA A N 1
ATOM 642 C CA . ALA A 1 84 ? -6.578 -24.172 -23.547 1 52.56 84 ALA A CA 1
ATOM 643 C C . ALA A 1 84 ? -6.523 -25.672 -23.266 1 52.56 84 ALA A C 1
ATOM 645 O O . ALA A 1 84 ? -5.516 -26.328 -23.547 1 52.56 84 ALA A O 1
ATOM 646 N N . ARG A 1 85 ? -7.41 -26.109 -22.312 1 45.5 85 ARG A N 1
ATOM 647 C CA . ARG A 1 85 ? -7.664 -27.547 -22.406 1 45.5 85 ARG A CA 1
ATOM 648 C C . ARG A 1 85 ? -8.359 -27.875 -23.734 1 45.5 85 ARG A C 1
ATOM 650 O O . ARG A 1 85 ? -9.172 -27.094 -24.234 1 45.5 85 ARG A O 1
ATOM 657 N N . MET B 1 1 ? 14.398 -3.781 1.315 1 79.81 1 MET B N 1
ATOM 658 C CA . MET B 1 1 ? 13.312 -4.41 2.072 1 79.81 1 MET B CA 1
ATOM 659 C C . MET B 1 1 ? 12.195 -3.414 2.354 1 79.81 1 MET B C 1
ATOM 661 O O . MET B 1 1 ? 12.438 -2.211 2.459 1 79.81 1 MET B O 1
ATOM 665 N N . LEU B 1 2 ? 10.992 -3.955 2.246 1 88.88 2 LEU B N 1
ATOM 666 C CA . LEU B 1 2 ? 9.867 -3.104 2.6 1 88.88 2 LEU B CA 1
ATOM 667 C C . LEU B 1 2 ? 9.852 -2.809 4.098 1 88.88 2 LEU B C 1
ATOM 669 O O . LEU B 1 2 ? 10.062 -3.709 4.91 1 88.88 2 LEU B O 1
ATOM 673 N N . ALA B 1 3 ? 9.602 -1.588 4.434 1 90.31 3 ALA B N 1
ATOM 674 C CA . ALA B 1 3 ? 9.727 -1.118 5.812 1 90.31 3 ALA B CA 1
ATOM 675 C C . ALA B 1 3 ? 8.406 -1.25 6.562 1 90.31 3 ALA B C 1
ATOM 677 O O . ALA B 1 3 ? 7.828 -0.25 6.996 1 90.31 3 ALA B O 1
ATOM 678 N N . MET B 1 4 ? 8.023 -2.441 6.812 1 92.56 4 MET B N 1
ATOM 679 C CA . MET B 1 4 ? 6.75 -2.727 7.469 1 92.56 4 MET B CA 1
ATOM 680 C C . MET B 1 4 ? 6.73 -2.168 8.883 1 92.56 4 MET B C 1
ATOM 682 O O . MET B 1 4 ? 5.699 -1.676 9.352 1 92.56 4 MET B O 1
ATOM 686 N N . GLY B 1 5 ? 7.848 -2.244 9.523 1 92.69 5 GLY B N 1
ATOM 687 C CA . GLY B 1 5 ? 7.941 -1.726 10.883 1 92.69 5 GLY B CA 1
ATOM 688 C C . GLY B 1 5 ? 7.699 -0.231 10.969 1 92.69 5 GLY B C 1
ATOM 689 O O . GLY B 1 5 ? 6.969 0.236 11.844 1 92.69 5 GLY B O 1
ATOM 690 N N . ILE B 1 6 ? 8.273 0.475 10.078 1 94.56 6 ILE B N 1
ATOM 691 C CA . ILE B 1 6 ? 8.125 1.926 10.062 1 94.56 6 ILE B CA 1
ATOM 692 C C . ILE B 1 6 ? 6.684 2.295 9.711 1 94.56 6 ILE B C 1
ATOM 694 O O . ILE B 1 6 ? 6.121 3.236 10.281 1 94.56 6 ILE B O 1
ATOM 698 N N . ALA B 1 7 ? 6.109 1.549 8.82 1 95.69 7 ALA B N 1
ATOM 699 C CA . ALA B 1 7 ? 4.715 1.776 8.461 1 95.69 7 ALA B CA 1
ATOM 700 C C . ALA B 1 7 ? 3.797 1.543 9.656 1 95.69 7 ALA B C 1
ATOM 702 O O . ALA B 1 7 ? 2.91 2.354 9.938 1 95.69 7 ALA B O 1
ATOM 703 N N . ALA B 1 8 ? 4.07 0.45 10.344 1 94.31 8 ALA B N 1
ATOM 704 C CA . ALA B 1 8 ? 3.271 0.128 11.523 1 94.31 8 ALA B CA 1
ATOM 705 C C . ALA B 1 8 ? 3.404 1.213 12.586 1 94.31 8 ALA B C 1
ATOM 707 O O . ALA B 1 8 ? 2.412 1.622 13.195 1 94.31 8 ALA B O 1
ATOM 708 N N . ASP B 1 9 ? 4.559 1.663 12.789 1 95.44 9 ASP B N 1
ATOM 709 C CA . ASP B 1 9 ? 4.812 2.723 13.766 1 95.44 9 ASP B CA 1
ATOM 710 C C . ASP B 1 9 ? 4.113 4.016 13.359 1 95.44 9 ASP B C 1
ATOM 712 O O . ASP B 1 9 ? 3.539 4.711 14.203 1 95.44 9 ASP B O 1
ATOM 716 N N . SER B 1 10 ? 4.191 4.352 12.109 1 96.31 10 SER B N 1
ATOM 717 C CA . SER B 1 10 ? 3.523 5.551 11.602 1 96.31 10 SER B CA 1
ATOM 718 C C . SER B 1 10 ? 2.02 5.488 11.844 1 96.31 10 SER B C 1
ATOM 720 O O . SER B 1 10 ? 1.413 6.473 12.266 1 96.31 10 SER B O 1
ATOM 722 N N . LEU B 1 11 ? 1.451 4.348 11.625 1 96.12 11 LEU B N 1
ATOM 723 C CA . LEU B 1 11 ? 0.016 4.168 11.82 1 96.12 11 LEU B CA 1
ATOM 724 C C . LEU B 1 11 ? -0.355 4.309 13.289 1 96.12 11 LEU B C 1
ATOM 726 O O . LEU B 1 11 ? -1.387 4.898 13.625 1 96.12 11 LEU B O 1
ATOM 730 N N . ARG B 1 12 ? 0.545 3.801 14.055 1 95.62 12 ARG B N 1
ATOM 731 C CA . ARG B 1 12 ? 0.296 3.924 15.492 1 95.62 12 ARG B CA 1
ATOM 732 C C . ARG B 1 12 ? 0.281 5.387 15.914 1 95.62 12 ARG B C 1
ATOM 734 O O . ARG B 1 12 ? -0.559 5.797 16.719 1 95.62 12 ARG B O 1
ATOM 741 N N . LEU B 1 13 ? 1.111 6.184 15.328 1 96.56 13 LEU B N 1
ATOM 742 C CA . LEU B 1 13 ? 1.25 7.59 15.695 1 96.56 13 LEU B CA 1
ATOM 743 C C . LEU B 1 13 ? 0.032 8.391 15.242 1 96.56 13 LEU B C 1
ATOM 745 O O . LEU B 1 13 ? -0.44 9.266 15.969 1 96.56 13 LEU B O 1
ATOM 749 N N . VAL B 1 14 ? -0.45 8.094 14.102 1 96.81 14 VAL B N 1
ATOM 750 C CA . VAL B 1 14 ? -1.501 8.945 13.555 1 96.81 14 VAL B CA 1
ATOM 751 C C . VAL B 1 14 ? -2.869 8.367 13.898 1 96.81 14 VAL B C 1
ATOM 753 O O . VAL B 1 14 ? -3.891 9.047 13.781 1 96.81 14 VAL B O 1
ATOM 756 N N . GLY B 1 15 ? -2.973 7.164 14.289 1 95.25 15 GLY B N 1
ATOM 757 C CA . GLY B 1 15 ? -4.238 6.473 14.477 1 95.25 15 GLY B CA 1
ATOM 758 C C . GLY B 1 15 ? -4.664 5.66 13.273 1 95.25 15 GLY B C 1
ATOM 759 O O . GLY B 1 15 ? -5.086 6.223 12.258 1 95.25 15 GLY B O 1
ATOM 760 N N . PRO B 1 16 ? -4.605 4.312 13.477 1 91.5 16 PRO B N 1
ATOM 761 C CA . PRO B 1 16 ? -4.871 3.457 12.312 1 91.5 16 PRO B CA 1
ATOM 762 C C . PRO B 1 16 ? -6.258 3.682 11.719 1 91.5 16 PRO B C 1
ATOM 764 O O . PRO B 1 16 ? -6.449 3.52 10.516 1 91.5 16 PRO B O 1
ATOM 767 N N . ASP B 1 17 ? -7.238 4.133 12.508 1 93.88 17 ASP B N 1
ATOM 768 C CA . ASP B 1 17 ? -8.609 4.32 12.031 1 93.88 17 ASP B CA 1
ATOM 769 C C . ASP B 1 17 ? -8.727 5.574 11.172 1 93.88 17 ASP B C 1
ATOM 771 O O . ASP B 1 17 ? -9.727 5.77 10.477 1 93.88 17 ASP B O 1
ATOM 775 N N . ARG B 1 18 ? -7.656 6.293 11.148 1 96.56 18 ARG B N 1
ATOM 776 C CA . ARG B 1 18 ? -7.695 7.555 10.414 1 96.56 18 ARG B CA 1
ATOM 777 C C . ARG B 1 18 ? -7.086 7.406 9.023 1 96.56 18 ARG B C 1
ATOM 779 O O . ARG B 1 18 ? -7.082 8.352 8.234 1 96.56 18 ARG B O 1
ATOM 786 N N . VAL B 1 19 ? -6.547 6.23 8.766 1 97.56 19 VAL B N 1
ATOM 787 C CA . VAL B 1 19 ? -5.891 5.961 7.492 1 97.56 19 VAL B CA 1
ATOM 788 C C . VAL B 1 19 ? -6.703 4.938 6.699 1 97.56 19 VAL B C 1
ATOM 790 O O . VAL B 1 19 ? -7.129 3.918 7.246 1 97.56 19 VAL B O 1
ATOM 793 N N . GLU B 1 20 ? -6.91 5.309 5.449 1 97.5 20 GLU B N 1
ATOM 794 C CA . GLU B 1 20 ? -7.695 4.445 4.574 1 97.5 20 GLU B CA 1
ATOM 795 C C . GLU B 1 20 ? -6.797 3.504 3.773 1 97.5 20 GLU B C 1
ATOM 797 O O . GLU B 1 20 ? -7.148 2.344 3.547 1 97.5 20 GLU B O 1
ATOM 802 N N . ILE B 1 21 ? -5.754 3.998 3.277 1 97.69 21 ILE B N 1
ATOM 803 C CA . ILE B 1 21 ? -4.863 3.223 2.424 1 97.69 21 ILE B CA 1
ATOM 804 C C . ILE B 1 21 ? -3.412 3.461 2.84 1 97.69 21 ILE B C 1
ATOM 806 O O . ILE B 1 21 ? -3.023 4.594 3.137 1 97.69 21 ILE B O 1
ATOM 810 N N . VAL B 1 22 ? -2.631 2.412 2.855 1 98 22 VAL B N 1
ATOM 811 C CA . VAL B 1 22 ? -1.179 2.473 2.982 1 98 22 VAL B CA 1
ATOM 812 C C . VAL B 1 22 ? -0.527 1.788 1.782 1 98 22 VAL B C 1
ATOM 814 O O . VAL B 1 22 ? -0.894 0.667 1.425 1 98 22 VAL B O 1
ATOM 817 N N . THR B 1 23 ? 0.391 2.492 1.201 1 98 23 THR B N 1
ATOM 818 C CA . THR B 1 23 ? 1.208 1.896 0.15 1 98 23 THR B CA 1
ATOM 819 C C . THR B 1 23 ? 2.682 1.889 0.548 1 98 23 THR B C 1
ATOM 821 O O . THR B 1 23 ? 3.225 2.918 0.955 1 98 23 THR B O 1
ATOM 824 N N . LEU B 1 24 ? 3.258 0.749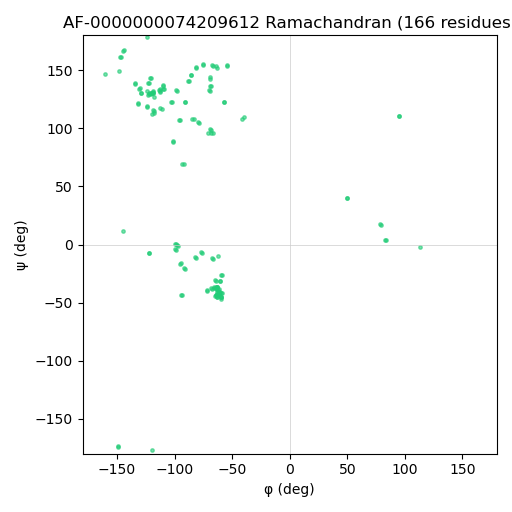 0.401 1 97.06 24 LEU B N 1
ATOM 825 C CA . LEU B 1 24 ? 4.672 0.588 0.723 1 97.06 24 LEU B CA 1
ATOM 826 C C . LEU B 1 24 ? 5.465 0.167 -0.51 1 97.06 24 LEU B C 1
ATOM 828 O O . LEU B 1 24 ? 5.055 -0.742 -1.235 1 97.06 24 LEU B O 1
ATOM 832 N N . THR B 1 25 ? 6.566 0.92 -0.687 1 95.94 25 THR B N 1
ATOM 833 C CA . THR B 1 25 ? 7.605 0.504 -1.622 1 95.94 25 THR B CA 1
ATOM 834 C C . THR B 1 25 ? 8.961 0.411 -0.92 1 95.94 25 THR B C 1
ATOM 836 O O . THR B 1 25 ? 9.047 0.588 0.296 1 95.94 25 THR B O 1
ATOM 839 N N . ARG B 1 26 ? 10.047 0.02 -1.617 1 90.44 26 ARG B N 1
ATOM 840 C CA . ARG B 1 26 ? 11.367 -0.142 -1.009 1 90.44 26 ARG B CA 1
ATOM 841 C C . ARG B 1 26 ? 11.875 1.182 -0.449 1 90.44 26 ARG B C 1
ATOM 843 O O . ARG B 1 26 ? 12.625 1.2 0.53 1 90.44 26 ARG B O 1
ATOM 850 N N . GLY B 1 27 ? 11.25 2.236 -0.712 1 89.5 27 GLY B N 1
ATOM 851 C CA . GLY B 1 27 ? 11.844 3.488 -0.265 1 89.5 27 GLY B CA 1
ATOM 852 C C . GLY B 1 27 ? 10.812 4.512 0.174 1 89.5 27 GLY B C 1
ATOM 853 O O . GLY B 1 27 ? 11.164 5.645 0.509 1 89.5 27 GLY B O 1
ATOM 854 N N . ARG B 1 28 ? 9.688 4 0.286 1 96.5 28 ARG B N 1
ATOM 855 C CA . ARG B 1 28 ? 8.695 5.031 0.552 1 96.5 28 ARG B CA 1
ATOM 856 C C . ARG B 1 28 ? 7.426 4.43 1.152 1 96.5 28 ARG B C 1
ATOM 858 O O . ARG B 1 28 ? 7.055 3.301 0.826 1 96.5 28 ARG B O 1
ATOM 865 N N . ILE B 1 29 ? 6.816 5.18 1.986 1 97.69 29 ILE B N 1
ATOM 866 C CA . ILE B 1 29 ? 5.48 4.91 2.514 1 97.69 29 ILE B CA 1
ATOM 867 C C . ILE B 1 29 ? 4.535 6.047 2.127 1 97.69 29 ILE B C 1
ATOM 869 O O . ILE B 1 29 ? 4.875 7.223 2.281 1 97.69 29 ILE B O 1
ATOM 873 N N . CYS B 1 30 ? 3.434 5.68 1.635 1 98.12 30 CYS B N 1
ATOM 874 C CA . CYS B 1 30 ? 2.398 6.66 1.329 1 98.12 30 CYS B CA 1
ATOM 875 C C . CYS B 1 30 ? 1.119 6.359 2.104 1 98.12 30 CYS B C 1
ATOM 877 O O . CYS B 1 30 ? 0.629 5.23 2.088 1 98.12 30 CYS B O 1
ATOM 879 N N . LEU B 1 31 ? 0.619 7.359 2.752 1 98.31 31 LEU B N 1
ATOM 880 C CA . LEU B 1 31 ? -0.622 7.238 3.512 1 98.31 31 LEU B CA 1
ATOM 881 C C . LEU B 1 31 ? -1.729 8.07 2.879 1 98.31 31 LEU B C 1
ATOM 883 O O . LEU B 1 31 ? -1.513 9.234 2.529 1 98.31 31 LEU B O 1
ATOM 887 N N . GLN B 1 32 ? -2.865 7.496 2.744 1 98 32 GLN B N 1
ATOM 888 C CA . GLN B 1 32 ? -4.09 8.203 2.389 1 98 32 GLN B CA 1
ATOM 889 C C . GLN B 1 32 ? -5.082 8.203 3.551 1 98 32 GLN B C 1
ATOM 891 O O . GLN B 1 32 ? -5.598 7.156 3.936 1 98 32 GLN B O 1
ATOM 896 N N . PRO B 1 33 ? -5.371 9.367 4.023 1 97.62 33 PRO B N 1
ATOM 897 C CA . PRO B 1 33 ? -6.344 9.453 5.117 1 97.62 33 PRO B CA 1
ATOM 898 C C . PRO B 1 33 ? -7.754 9.062 4.68 1 97.62 33 PRO B C 1
ATOM 900 O O . PRO B 1 33 ? -8.102 9.211 3.506 1 97.62 33 PRO B O 1
ATOM 903 N N . ALA B 1 34 ? -8.531 8.609 5.621 1 96.62 34 ALA B N 1
ATOM 904 C CA . ALA B 1 34 ? -9.945 8.359 5.387 1 96.62 34 ALA B CA 1
ATOM 905 C C . ALA B 1 34 ? -10.68 9.656 5.051 1 96.62 34 ALA B C 1
ATOM 907 O O . ALA B 1 34 ? -11.578 9.672 4.203 1 96.62 34 ALA B O 1
ATOM 908 N N . GLU B 1 35 ? -10.25 10.703 5.711 1 96.81 35 GLU B N 1
ATOM 909 C CA . GLU B 1 35 ? -10.711 12.062 5.449 1 96.81 35 GLU B CA 1
ATOM 910 C C . GLU B 1 35 ? -9.57 12.953 4.984 1 96.81 35 GLU B C 1
ATOM 912 O O . GLU B 1 35 ? -8.727 13.359 5.785 1 96.81 35 GLU B O 1
ATOM 917 N N . LEU B 1 36 ? -9.703 13.359 3.812 1 96.19 36 LEU B N 1
ATOM 918 C CA . LEU B 1 36 ? -8.594 14.094 3.215 1 96.19 36 LEU B CA 1
ATOM 919 C C . LEU B 1 36 ? -8.352 15.406 3.947 1 96.19 36 LEU B C 1
ATOM 921 O O . LEU B 1 36 ? -7.215 15.875 4.023 1 96.19 36 LEU B O 1
ATOM 925 N N . ASN B 1 37 ? -9.391 15.992 4.477 1 95.88 37 ASN B N 1
ATOM 926 C CA . ASN B 1 37 ? -9.258 17.266 5.168 1 95.88 37 ASN B CA 1
ATOM 927 C C . ASN B 1 37 ? -8.43 17.125 6.445 1 95.88 37 ASN B C 1
ATOM 929 O O . ASN B 1 37 ? -8.023 18.125 7.035 1 95.88 37 ASN B O 1
ATOM 933 N N . ARG B 1 38 ? -8.195 15.898 6.848 1 96.69 38 ARG B N 1
ATOM 934 C CA . ARG B 1 38 ? -7.398 15.656 8.047 1 96.69 38 ARG B CA 1
ATOM 935 C C . ARG B 1 38 ? -5.957 15.312 7.688 1 96.69 38 ARG B C 1
ATOM 937 O O . ARG B 1 38 ? -5.125 15.094 8.57 1 96.69 38 ARG B O 1
ATOM 944 N N . GLY B 1 39 ? -5.699 15.305 6.43 1 97.81 39 GLY B N 1
ATOM 945 C CA . GLY B 1 39 ? -4.41 14.836 5.949 1 97.81 39 GLY B CA 1
ATOM 946 C C . GLY B 1 39 ? -3.248 15.68 6.438 1 97.81 39 GLY B C 1
ATOM 947 O O . GLY B 1 39 ? -2.195 15.148 6.797 1 97.81 39 GLY B O 1
ATOM 948 N N . GLU B 1 40 ? -3.488 16.984 6.434 1 97.06 40 GLU B N 1
ATOM 949 C CA . GLU B 1 40 ? -2.416 17.859 6.883 1 97.06 40 GLU B CA 1
ATOM 950 C C . GLU B 1 40 ? -2.072 17.609 8.352 1 97.06 40 GLU B C 1
ATOM 952 O O . GLU B 1 40 ? -0.899 17.594 8.727 1 97.06 40 GLU B O 1
ATOM 957 N N . GLN B 1 41 ? -3.066 17.453 9.141 1 97.19 41 GLN B N 1
ATOM 958 C CA . GLN B 1 41 ? -2.844 17.156 10.555 1 97.19 41 GLN B CA 1
ATOM 959 C C . GLN B 1 41 ? -2.066 15.859 10.727 1 97.19 41 GLN B C 1
ATOM 961 O O . GLN B 1 41 ? -1.147 15.781 11.547 1 97.19 41 GLN B O 1
ATOM 966 N N . LEU B 1 42 ? -2.41 14.82 10.016 1 98.06 42 LEU B N 1
ATOM 967 C CA . LEU B 1 42 ? -1.692 13.555 10.07 1 98.06 42 LEU B CA 1
ATOM 968 C C . LEU B 1 42 ? -0.245 13.734 9.617 1 98.06 42 LEU B C 1
ATOM 970 O O . LEU B 1 42 ? 0.67 13.18 10.234 1 98.06 42 LEU B O 1
ATOM 974 N N . ALA B 1 43 ? -0.075 14.523 8.594 1 98.38 43 ALA B N 1
ATOM 975 C CA . ALA B 1 43 ? 1.264 14.805 8.086 1 98.38 43 ALA B CA 1
ATOM 976 C C . ALA B 1 43 ? 2.137 15.445 9.156 1 98.38 43 ALA B C 1
ATOM 978 O O . ALA B 1 43 ? 3.27 15.016 9.383 1 98.38 43 ALA B O 1
ATOM 979 N N . ARG B 1 44 ? 1.549 16.391 9.766 1 97.56 44 ARG B N 1
ATOM 980 C CA . ARG B 1 44 ? 2.293 17.078 10.812 1 97.56 44 ARG B CA 1
ATOM 981 C C . ARG B 1 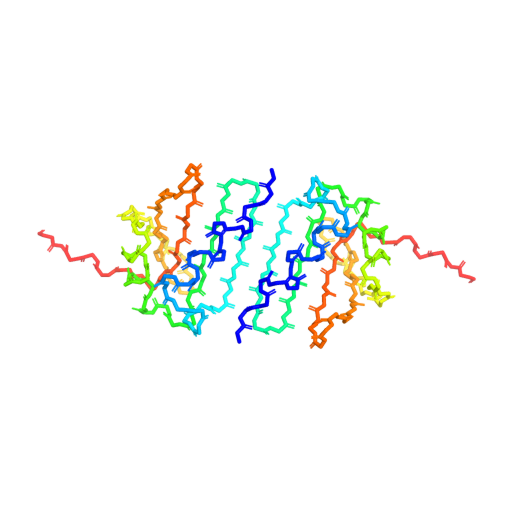44 ? 2.68 16.125 11.938 1 97.56 44 ARG B C 1
ATOM 983 O O . ARG B 1 44 ? 3.789 16.203 12.469 1 97.56 44 ARG B O 1
ATOM 990 N N . THR B 1 45 ? 1.822 15.258 12.258 1 97.88 45 THR B N 1
ATOM 991 C CA . THR B 1 45 ? 2.078 14.266 13.297 1 97.88 45 THR B CA 1
ATOM 992 C C . THR B 1 45 ? 3.271 13.391 12.93 1 97.88 45 THR B C 1
ATOM 994 O O . THR B 1 45 ? 4.035 12.969 13.797 1 97.88 45 THR B O 1
ATOM 997 N N . LEU B 1 46 ? 3.469 13.172 11.656 1 98 46 LEU B N 1
ATOM 998 C CA . LEU B 1 46 ? 4.52 12.281 11.18 1 98 46 LEU B CA 1
ATOM 999 C C . LEU B 1 46 ? 5.77 13.078 10.797 1 98 46 LEU B C 1
ATOM 1001 O O . LEU B 1 46 ? 6.742 12.5 10.297 1 98 46 LEU B O 1
ATOM 1005 N N . GLY B 1 47 ? 5.73 14.383 10.914 1 97.38 47 GLY B N 1
ATOM 1006 C CA . GLY B 1 47 ? 6.871 15.211 10.562 1 97.38 47 GLY B CA 1
ATOM 1007 C C . GLY B 1 47 ? 7.004 15.438 9.062 1 97.38 47 GLY B C 1
ATOM 1008 O O . GLY B 1 47 ? 8.102 15.68 8.562 1 97.38 47 GLY B O 1
ATOM 1009 N N . CYS B 1 48 ? 5.977 15.188 8.359 1 98.06 48 CYS B N 1
ATOM 1010 C CA . CYS B 1 48 ? 5.949 15.5 6.938 1 98.06 48 CYS B CA 1
ATOM 1011 C C . CYS B 1 48 ? 5.578 16.953 6.703 1 98.06 48 CYS B C 1
ATOM 1013 O O . CYS B 1 48 ? 4.398 17.312 6.695 1 98.06 48 CYS B O 1
ATOM 1015 N N . GLU B 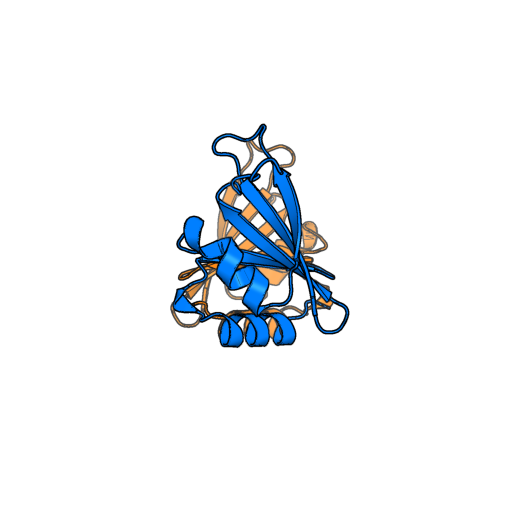1 49 ? 6.531 17.75 6.293 1 96.19 49 GLU B N 1
ATOM 1016 C CA . GLU B 1 49 ? 6.305 19.188 6.324 1 96.19 49 GLU B CA 1
ATOM 1017 C C . GLU B 1 49 ? 6.469 19.812 4.934 1 96.19 49 GLU B C 1
ATOM 1019 O O . GLU B 1 49 ? 6.191 20.984 4.738 1 96.19 49 GLU B O 1
ATOM 1024 N N . SER B 1 50 ? 6.91 19.094 3.949 1 97.44 50 SER B N 1
ATOM 1025 C CA . SER B 1 50 ? 7.141 19.625 2.605 1 97.44 50 SER B CA 1
ATOM 1026 C C . SER B 1 50 ? 5.938 19.359 1.702 1 97.44 50 SER B C 1
ATOM 1028 O O . SER B 1 50 ? 5.703 18.234 1.274 1 97.44 50 SER B O 1
ATOM 1030 N N . PRO B 1 51 ? 5.203 20.438 1.415 1 96 51 PRO B N 1
ATOM 1031 C CA . PRO B 1 51 ? 4.016 20.25 0.581 1 96 51 PRO B CA 1
ATOM 1032 C C . PRO B 1 51 ? 4.32 20.328 -0.912 1 96 51 PRO B C 1
ATOM 1034 O O . PRO B 1 51 ? 5.199 21.094 -1.321 1 96 51 PRO B O 1
ATOM 1037 N N . LEU B 1 52 ? 3.713 19.516 -1.681 1 96.31 52 LEU B N 1
ATOM 1038 C CA . LEU B 1 52 ? 3.619 19.625 -3.133 1 96.31 52 LEU B CA 1
ATOM 1039 C C . LEU B 1 52 ? 2.162 19.625 -3.584 1 96.31 52 LEU B C 1
ATOM 1041 O O . LEU B 1 52 ? 1.462 18.625 -3.426 1 96.31 52 LEU B O 1
ATOM 1045 N N . ASP B 1 53 ? 1.71 20.672 -4.223 1 94.62 53 ASP B N 1
ATOM 1046 C CA . ASP B 1 53 ? 0.313 20.828 -4.617 1 94.62 53 ASP B CA 1
ATOM 1047 C C . ASP B 1 53 ? 0.074 20.266 -6.016 1 94.62 53 ASP B C 1
ATOM 1049 O O . ASP B 1 53 ? 0.772 20.625 -6.965 1 94.62 53 ASP B O 1
ATOM 1053 N N . HIS B 1 54 ? -0.806 19.375 -6.039 1 94.56 54 HIS B N 1
ATOM 1054 C CA . HIS B 1 54 ? -1.292 18.875 -7.32 1 94.56 54 HIS B CA 1
ATOM 1055 C C . HIS B 1 54 ? -2.643 19.484 -7.676 1 94.56 54 HIS B C 1
ATOM 1057 O O . HIS B 1 54 ? -3.682 18.828 -7.531 1 94.56 54 HIS B O 1
ATOM 1063 N N . ARG B 1 55 ? -2.676 20.562 -8.305 1 90.38 55 ARG B N 1
ATOM 1064 C CA . ARG B 1 55 ? -3.865 21.391 -8.5 1 90.38 55 ARG B CA 1
ATOM 1065 C C . ARG B 1 55 ? -4.586 21.016 -9.797 1 90.38 55 ARG B C 1
ATOM 1067 O O . ARG B 1 55 ? -5.777 21.297 -9.953 1 90.38 55 ARG B O 1
ATOM 1074 N N . MET B 1 56 ? -3.824 20.391 -10.633 1 90.38 56 MET B N 1
ATOM 1075 C CA . MET B 1 56 ? -4.395 20.109 -11.945 1 90.38 56 MET B CA 1
ATOM 1076 C C . MET B 1 56 ? -5.27 18.859 -11.898 1 90.38 56 MET B C 1
ATOM 1078 O O . MET B 1 56 ? -5.98 18.562 -12.859 1 90.38 56 MET B O 1
ATOM 1082 N N . PHE B 1 57 ? -5.195 18.109 -10.82 1 82.69 57 PHE B N 1
ATOM 1083 C CA . PHE B 1 57 ? -6.051 16.938 -10.633 1 82.69 57 PHE B CA 1
ATOM 1084 C C . PHE B 1 57 ? -7.43 17.359 -10.125 1 82.69 57 PHE B C 1
ATOM 1086 O O . PHE B 1 57 ? -7.59 18.438 -9.562 1 82.69 57 PHE B O 1
ATOM 1093 N N . VAL B 1 58 ? -8.375 16.422 -10.516 1 84.56 58 VAL B N 1
ATOM 1094 C CA . VAL B 1 58 ? -9.734 16.656 -10.047 1 84.56 58 VAL B CA 1
ATOM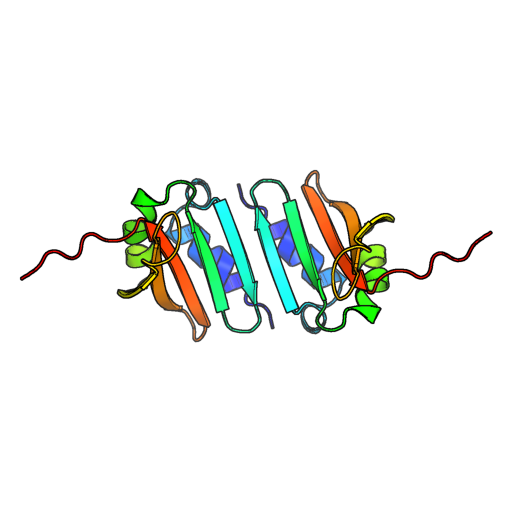 1095 C C . VAL B 1 58 ? -10.203 15.492 -9.18 1 84.56 58 VAL B C 1
ATOM 1097 O O . VAL B 1 58 ? -10.359 14.375 -9.68 1 84.56 58 VAL B O 1
ATOM 1100 N N . PRO B 1 59 ? -10.398 15.734 -7.836 1 86.94 59 PRO B N 1
ATOM 1101 C CA . PRO B 1 59 ? -10.117 16.969 -7.109 1 86.94 59 PRO B CA 1
ATOM 1102 C C . PRO B 1 59 ? -8.625 17.188 -6.859 1 86.94 59 PRO B C 1
ATOM 1104 O O . PRO B 1 59 ? -7.852 16.219 -6.84 1 86.94 59 PRO B O 1
ATOM 1107 N N . GLY B 1 60 ? -8.234 18.422 -6.711 1 92.44 60 GLY B N 1
ATOM 1108 C CA . GLY B 1 60 ? -6.859 18.719 -6.328 1 92.44 60 GLY B CA 1
ATOM 1109 C C . GLY B 1 60 ? -6.5 18.203 -4.953 1 92.44 60 GLY B C 1
ATOM 1110 O O . GLY B 1 60 ? -7.371 18.016 -4.102 1 92.44 60 GLY B O 1
ATOM 1111 N N . HIS B 1 61 ? -5.176 17.938 -4.781 1 96.12 61 HIS B N 1
ATOM 1112 C CA . HIS B 1 61 ? -4.703 17.469 -3.484 1 96.12 61 HIS B CA 1
ATOM 1113 C C . HIS B 1 61 ? -3.285 17.969 -3.207 1 96.12 61 HIS B C 1
ATOM 1115 O O . HIS B 1 61 ? -2.598 18.438 -4.117 1 96.12 61 HIS B O 1
ATOM 1121 N N . THR B 1 62 ? -2.879 17.953 -1.995 1 97.56 62 THR B N 1
ATOM 1122 C CA . THR B 1 62 ? -1.513 18.219 -1.557 1 97.56 62 THR B CA 1
ATOM 1123 C C . THR B 1 62 ? -0.856 16.922 -1.053 1 97.56 62 THR B C 1
ATOM 1125 O O . THR B 1 62 ? -1.482 16.141 -0.337 1 97.56 62 THR B O 1
ATOM 1128 N N . LEU B 1 63 ? 0.362 16.734 -1.508 1 98 63 LEU B N 1
ATOM 1129 C CA . LEU B 1 63 ? 1.195 15.664 -0.959 1 98 63 LEU B CA 1
ATOM 1130 C C . LEU B 1 63 ? 2.232 16.234 0.006 1 98 63 LEU B C 1
ATOM 1132 O O . LEU B 1 63 ? 3.043 17.078 -0.374 1 98 63 LEU B O 1
ATOM 1136 N N . TRP B 1 64 ? 2.148 15.711 1.196 1 98.25 64 TRP B N 1
ATOM 1137 C CA . TRP B 1 64 ? 3.127 16.094 2.207 1 98.25 64 TRP B CA 1
ATOM 1138 C C . TRP B 1 64 ? 4.238 15.062 2.314 1 98.25 64 TRP B C 1
ATOM 1140 O O . TRP B 1 64 ? 3.971 13.867 2.418 1 98.25 64 TRP B O 1
ATOM 1150 N N . THR B 1 65 ? 5.496 15.617 2.311 1 98.19 65 THR B N 1
ATOM 1151 C CA . THR B 1 65 ? 6.617 14.68 2.32 1 98.19 65 THR B CA 1
ATOM 1152 C C . THR B 1 65 ? 7.516 14.93 3.531 1 98.19 65 THR B C 1
ATOM 1154 O O . THR B 1 65 ? 7.715 16.078 3.939 1 98.19 65 THR B O 1
ATOM 1157 N N . GLY B 1 66 ? 7.938 13.836 4.117 1 98.06 66 GLY B N 1
ATOM 1158 C CA . GLY B 1 66 ? 8.93 13.812 5.18 1 98.06 66 GLY B CA 1
ATOM 1159 C C . GLY B 1 66 ? 9.766 12.555 5.184 1 98.06 66 GLY B C 1
ATOM 1160 O O . GLY B 1 66 ? 9.789 11.805 4.199 1 98.06 66 GLY B O 1
ATOM 1161 N N . GLU B 1 67 ? 10.57 12.453 6.215 1 96.62 67 GLU B N 1
ATOM 1162 C CA . GLU B 1 67 ? 11.445 11.289 6.363 1 96.62 67 GLU B CA 1
ATOM 1163 C C . GLU B 1 67 ? 11.336 10.688 7.766 1 96.62 67 GLU B C 1
ATOM 1165 O O . GLU B 1 67 ? 11.25 11.422 8.75 1 96.62 67 GLU B O 1
ATOM 1170 N N . ARG B 1 68 ? 11.219 9.406 7.75 1 94.38 68 ARG B N 1
ATOM 1171 C CA . ARG B 1 68 ? 11.227 8.656 9 1 94.38 68 ARG B CA 1
ATOM 1172 C C . ARG B 1 68 ? 12.18 7.465 8.922 1 94.38 68 ARG B C 1
ATOM 1174 O O . ARG B 1 68 ? 12.023 6.594 8.062 1 94.38 68 ARG B O 1
ATOM 1181 N N . ASP B 1 69 ? 13.172 7.438 9.844 1 91.88 69 ASP B N 1
ATOM 1182 C CA . ASP B 1 69 ? 14.156 6.363 9.914 1 91.88 69 ASP B CA 1
ATOM 1183 C C . ASP B 1 69 ? 14.766 6.082 8.539 1 91.88 69 ASP B C 1
ATOM 1185 O O . ASP B 1 69 ? 14.859 4.926 8.125 1 91.88 69 ASP B O 1
ATOM 1189 N N . GLY B 1 70 ? 15.023 7.168 7.828 1 91.56 70 GLY B N 1
ATOM 1190 C CA . GLY B 1 70 ? 15.695 7.059 6.543 1 91.56 70 GLY B CA 1
ATOM 1191 C C . GLY B 1 70 ? 14.758 6.719 5.402 1 91.56 70 GLY B C 1
ATOM 1192 O O . GLY B 1 70 ? 15.195 6.508 4.27 1 91.56 70 GLY B O 1
ATOM 1193 N N . LEU B 1 71 ? 13.461 6.652 5.695 1 95.31 71 LEU B N 1
ATOM 1194 C CA . LEU B 1 71 ? 12.461 6.32 4.688 1 95.31 71 LEU B CA 1
ATOM 1195 C C . LEU B 1 71 ? 11.602 7.535 4.355 1 95.31 71 LEU B C 1
ATOM 1197 O O . LEU B 1 71 ? 11.188 8.273 5.25 1 95.31 71 LEU B O 1
ATOM 1201 N N . GLU B 1 72 ? 11.359 7.723 3.094 1 97.56 72 GLU B N 1
ATOM 1202 C CA . GLU B 1 72 ? 10.422 8.766 2.689 1 97.56 72 GLU B CA 1
ATOM 1203 C C . GLU B 1 72 ? 8.992 8.414 3.088 1 97.56 72 GLU B C 1
ATOM 1205 O O . GLU B 1 72 ? 8.539 7.293 2.863 1 97.56 72 GLU B O 1
ATOM 1210 N N . VAL B 1 73 ? 8.312 9.367 3.684 1 98.31 73 VAL B N 1
ATOM 1211 C CA . VAL B 1 73 ? 6.906 9.227 4.031 1 98.31 73 VAL B CA 1
ATOM 1212 C C . VAL B 1 73 ? 6.098 10.344 3.373 1 98.31 73 VAL B C 1
ATOM 1214 O O . VAL B 1 73 ? 6.48 11.508 3.428 1 98.31 73 VAL B O 1
ATOM 1217 N N . GLN B 1 74 ? 5.09 9.906 2.754 1 98.56 74 GLN B N 1
ATOM 1218 C CA . GLN B 1 74 ? 4.176 10.867 2.139 1 98.56 74 GLN B CA 1
ATOM 1219 C C . GLN B 1 74 ? 2.762 10.703 2.689 1 98.56 74 GLN B C 1
ATOM 1221 O O . GLN B 1 74 ? 2.309 9.586 2.934 1 98.56 74 GLN B O 1
ATOM 1226 N N . VAL B 1 75 ? 2.098 11.781 2.844 1 98.62 75 VAL B N 1
ATOM 1227 C CA . VAL B 1 75 ? 0.701 11.805 3.266 1 98.62 75 VAL B CA 1
ATOM 1228 C C . VAL B 1 75 ? -0.113 12.672 2.305 1 98.62 75 VAL B C 1
ATOM 1230 O O . VAL B 1 75 ? 0.242 13.82 2.043 1 98.62 75 VAL B O 1
ATOM 1233 N N . ARG B 1 76 ? -1.186 12.148 1.857 1 98.25 76 ARG B N 1
ATOM 1234 C CA . ARG B 1 76 ? -2.096 12.914 1.012 1 98.25 76 ARG B CA 1
ATOM 1235 C C . ARG B 1 76 ? -3.07 13.727 1.854 1 98.25 76 ARG B C 1
ATOM 1237 O O . ARG B 1 76 ? -3.475 13.297 2.936 1 98.25 76 ARG B O 1
ATOM 1244 N N . SER B 1 77 ? -3.438 14.906 1.354 1 97.75 77 SER B N 1
ATOM 1245 C CA . SER B 1 77 ? -4.457 15.734 1.986 1 97.75 77 SER B CA 1
ATOM 1246 C C . SER B 1 77 ? -5.293 16.484 0.946 1 97.75 77 SER B C 1
ATOM 1248 O O . SER B 1 77 ? -4.992 16.422 -0.249 1 97.75 77 SER B O 1
ATOM 1250 N N . ALA B 1 78 ? -6.387 17.016 1.468 1 96.69 78 ALA B N 1
ATOM 1251 C CA . ALA B 1 78 ? -7.047 18.016 0.641 1 96.69 78 ALA B CA 1
ATOM 1252 C C . ALA B 1 78 ? -6.078 19.125 0.248 1 96.69 78 ALA B C 1
ATOM 1254 O O . ALA B 1 78 ? -5.066 19.344 0.921 1 96.69 78 ALA B O 1
ATOM 1255 N N . LEU B 1 79 ? -6.465 19.719 -0.923 1 96 79 LEU B N 1
ATOM 1256 C CA . LEU B 1 79 ? -5.633 20.828 -1.385 1 96 79 LEU B CA 1
ATOM 1257 C C . LEU B 1 79 ? -5.535 21.922 -0.322 1 96 79 LEU B C 1
ATOM 1259 O O . LEU B 1 79 ? -6.555 22.391 0.189 1 96 79 LEU B O 1
ATOM 1263 N N . ARG B 1 80 ? -4.305 22.172 0.026 1 92 80 ARG B N 1
ATOM 1264 C CA . ARG B 1 80 ? -4.121 23.172 1.072 1 92 80 ARG B CA 1
ATOM 1265 C C . ARG B 1 80 ? -4.488 24.562 0.569 1 92 80 ARG B C 1
ATOM 1267 O O . ARG B 1 80 ? -4.387 24.844 -0.628 1 92 80 ARG B O 1
ATOM 1274 N N . GLN B 1 81 ? -5.078 25.266 1.483 1 82.06 81 GLN B N 1
ATOM 1275 C CA . GLN B 1 81 ? -5.332 26.672 1.173 1 82.06 81 GLN B CA 1
ATOM 1276 C C . GLN B 1 81 ? -4.062 27.516 1.338 1 82.06 81 GLN B C 1
ATOM 1278 O O . GLN B 1 81 ? -3.33 27.344 2.316 1 82.06 81 GLN B O 1
ATOM 1283 N N . VAL B 1 82 ? -3.537 27.844 0.163 1 71.56 82 VAL B N 1
ATOM 1284 C CA . VAL B 1 82 ? -2.367 28.719 0.272 1 71.56 82 VAL B CA 1
ATOM 1285 C C . VAL B 1 82 ? -2.791 30.094 0.753 1 71.56 82 VAL B C 1
ATOM 1287 O O . VAL B 1 82 ? -3.701 30.703 0.188 1 71.56 82 VAL B O 1
ATOM 1290 N N . VAL B 1 83 ? -2.586 30.281 2.043 1 58.69 83 VAL B N 1
ATOM 1291 C CA . VAL B 1 83 ? -2.85 31.641 2.516 1 58.69 83 VAL B CA 1
ATOM 1292 C C . VAL B 1 83 ? -1.813 32.594 1.936 1 58.69 83 VAL B C 1
ATOM 1294 O O . VAL B 1 83 ? -0.611 32.344 1.991 1 58.69 83 VAL B O 1
ATOM 1297 N N . ALA B 1 84 ? -2.17 33.25 0.83 1 51.72 84 ALA B N 1
ATOM 1298 C CA . ALA B 1 84 ? -1.334 34.375 0.39 1 51.72 84 ALA B CA 1
ATOM 1299 C C . ALA B 1 84 ? -0.868 35.188 1.576 1 51.72 84 ALA B C 1
ATOM 1301 O O . ALA B 1 84 ? -1.675 35.594 2.424 1 51.72 84 ALA B O 1
ATOM 1302 N N . ARG B 1 85 ? 0.485 35.094 1.87 1 45.69 85 ARG B N 1
ATOM 1303 C CA . ARG B 1 85 ? 0.978 36.219 2.662 1 45.69 85 ARG B CA 1
ATOM 1304 C C . ARG B 1 85 ? 0.904 37.531 1.872 1 45.69 85 ARG B C 1
ATOM 1306 O O . ARG B 1 85 ? 1.104 37.531 0.655 1 45.69 85 ARG B O 1
#

Sequence (170 aa):
MLAMGIAADSLRLVGPDRVEIVTLTRGRICLQPAELNRGEQLARTLGCESPLDHRMFVPGHTLWTGERDGLEVQVRSALRQVVARMLAMGIAADSLRLVGPDRVEIVTLTRGRICLQPAELNRGEQLARTLGCESPLDHRMFVPGHTLWTGERDGLEVQVRSALRQVVAR

Radius of gyration: 17.47 Å; Cα cont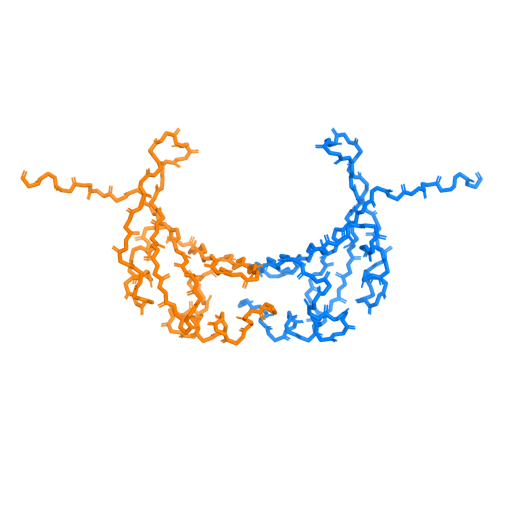acts (8 Å, |Δi|>4): 378; chains: 2; bounding box: 26×64×39 Å

Solvent-accessible surface area (backbone atoms only — not comparable to full-atom values): 8911 Å² total; per-residue (Å²): 106,62,57,59,66,59,51,51,51,50,32,63,74,61,37,45,84,48,45,42,35,39,38,37,29,75,57,35,38,37,38,34,35,66,47,36,84,50,13,59,61,44,17,53,74,61,56,18,75,47,74,46,77,40,69,88,43,90,77,39,28,21,39,20,36,26,62,54,96,91,24,39,34,34,26,35,18,42,51,68,80,76,73,80,127,98,60,57,59,66,60,53,51,51,52,33,64,72,61,36,46,84,48,47,39,34,40,37,38,29,68,58,35,39,38,38,32,36,64,48,37,84,48,12,59,62,46,16,54,73,63,56,19,74,47,74,46,77,39,68,88,43,90,77,40,27,20,39,21,37,26,62,54,96,90,28,38,34,35,27,34,19,42,53,69,78,77,75,80,127

Nearest PDB structures (foldseek):
  3wfq-assembly2_F  TM=4.923E-01  e=5.363E-01  synthetic construct
  8uqi-assembly1_B  TM=5.706E-01  e=1.375E+00  Stigmatella aurantiaca
  3k53-assembly1_A  TM=5.170E-01  e=8.493E+00  Pyrococcus furiosus
  7d9e-assembly1_B  TM=1.983E-01  e=2.004E+00  Pseudomonas nitroreducens
  3ga9-assembly1_S  TM=2.284E-01  e=4.533E+00  Bacillus anthracis

Organism: NCBI:txid88382

pLDDT: mean 93.29, std 9.21, range [45.5, 98.62]

Secondary structure (DSSP, 8-state):
---HHHHHHHHHHH-GGGEEEEEEETTEEEEEESSGGGHHHHHHHTT--EEEEETTSSS-EEEEEEEETTEEEEEEEEPP-----/---HHHHHHHHHHH-GGGEEEEEE-SSEEEEEESSGGGHHHHHHHTT--EEEEETTSSS-EEEEEEEETTEEEEEEEEPP-----